Protein AF-A0AA38H0Q1-F1 (afdb_monomer_lite)

Radius of gyration: 14.1 Å; chains: 1; bounding box: 33×24×41 Å

Structure (mmCIF, N/CA/C/O backbone):
data_AF-A0AA38H0Q1-F1
#
_entry.id   AF-A0AA38H0Q1-F1
#
loop_
_atom_site.group_PDB
_atom_site.id
_atom_site.type_symbol
_atom_site.label_atom_id
_atom_site.label_alt_id
_atom_site.label_comp_id
_atom_site.label_asym_id
_atom_site.label_entity_id
_atom_site.label_seq_id
_atom_site.pdbx_PDB_ins_code
_atom_site.Cartn_x
_atom_site.Cartn_y
_atom_site.Cartn_z
_atom_site.occupancy
_atom_site.B_iso_or_equiv
_atom_site.auth_seq_id
_atom_site.auth_comp_id
_atom_site.auth_asym_id
_atom_site.auth_atom_id
_atom_site.pdbx_PDB_model_num
ATOM 1 N N . TYR A 1 1 ? 11.295 -10.433 31.070 1.00 58.59 1 TYR A N 1
ATOM 2 C CA . TYR A 1 1 ? 10.854 -9.350 30.162 1.00 58.59 1 TYR A CA 1
ATOM 3 C C . TYR A 1 1 ? 9.465 -9.700 29.608 1.00 58.59 1 TYR A C 1
ATOM 5 O O . TYR A 1 1 ? 9.346 -10.616 28.803 1.00 58.59 1 TYR A O 1
ATOM 13 N N . LYS A 1 2 ? 8.380 -9.096 30.119 1.00 55.97 2 LYS A N 1
ATOM 14 C CA . LYS A 1 2 ? 6.993 -9.485 29.775 1.00 55.97 2 LYS A CA 1
ATOM 15 C C . LYS A 1 2 ? 6.585 -8.795 28.465 1.00 55.97 2 LYS A C 1
ATOM 17 O O . LYS A 1 2 ? 6.381 -7.584 28.449 1.00 55.97 2 LYS A O 1
ATOM 22 N N .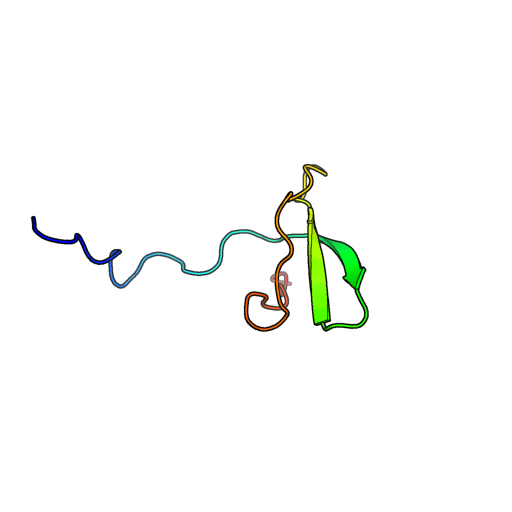 LYS A 1 3 ? 6.490 -9.544 27.359 1.00 63.78 3 LYS A N 1
ATOM 23 C CA . LYS A 1 3 ? 6.038 -9.032 26.050 1.00 63.78 3 LYS A CA 1
ATOM 24 C C . LYS A 1 3 ? 4.597 -8.523 26.206 1.00 63.78 3 LYS A C 1
ATOM 26 O O . LYS A 1 3 ? 3.678 -9.326 26.368 1.00 63.78 3 LYS A O 1
ATOM 31 N N . ARG A 1 4 ? 4.382 -7.201 26.204 1.00 63.88 4 ARG A N 1
ATOM 32 C CA . ARG A 1 4 ? 3.031 -6.620 26.152 1.00 63.88 4 ARG A CA 1
ATOM 33 C C . ARG A 1 4 ? 2.404 -7.047 24.822 1.00 63.88 4 ARG A C 1
ATOM 35 O O . ARG A 1 4 ? 2.758 -6.512 23.776 1.00 63.88 4 ARG A O 1
ATOM 42 N N . ARG A 1 5 ? 1.522 -8.054 24.845 1.00 65.19 5 ARG A N 1
ATOM 43 C CA . ARG A 1 5 ? 0.689 -8.399 23.682 1.00 65.19 5 ARG A CA 1
ATOM 44 C C . ARG A 1 5 ? -0.094 -7.146 23.307 1.00 65.19 5 ARG A C 1
ATOM 46 O O . ARG A 1 5 ? -0.692 -6.525 24.187 1.00 65.19 5 ARG A O 1
ATOM 53 N N . GLN A 1 6 ? -0.052 -6.768 22.031 1.00 68.88 6 GLN A N 1
ATOM 54 C CA . GLN A 1 6 ? -0.875 -5.675 21.525 1.00 68.88 6 GLN A CA 1
ATOM 55 C C . GLN A 1 6 ? -2.326 -5.885 21.981 1.00 68.88 6 GLN A C 1
ATOM 57 O O . GLN A 1 6 ? -2.821 -7.017 21.998 1.00 68.88 6 GLN A O 1
ATOM 62 N N . ARG A 1 7 ? -2.959 -4.809 22.467 1.00 71.19 7 ARG A N 1
ATOM 63 C CA . ARG A 1 7 ? -4.306 -4.841 23.058 1.00 71.19 7 ARG A CA 1
ATOM 64 C C . ARG A 1 7 ? -5.255 -5.521 22.074 1.00 71.19 7 ARG A C 1
ATOM 66 O O . ARG A 1 7 ? -5.325 -5.110 20.922 1.00 71.19 7 ARG A O 1
ATOM 73 N N . LYS A 1 8 ? -5.992 -6.529 22.556 1.00 75.88 8 LYS A N 1
ATOM 74 C CA . LYS A 1 8 ? -6.869 -7.439 21.788 1.00 75.88 8 LYS A CA 1
ATOM 75 C C . LYS A 1 8 ? -7.963 -6.753 20.943 1.00 75.88 8 LYS A C 1
ATOM 77 O O . LYS A 1 8 ? -8.680 -7.440 20.234 1.00 75.88 8 LYS A O 1
ATOM 82 N N . PHE A 1 9 ? -8.072 -5.428 21.014 1.00 78.38 9 PHE A N 1
ATOM 83 C CA . PHE A 1 9 ? -9.118 -4.618 20.393 1.00 78.38 9 PHE A CA 1
ATOM 84 C C . PHE A 1 9 ? -8.576 -3.373 19.675 1.00 78.38 9 PHE A C 1
ATOM 86 O O . PHE A 1 9 ? -9.341 -2.466 19.372 1.00 78.38 9 PHE A O 1
ATOM 93 N N . LEU A 1 10 ? -7.261 -3.276 19.441 1.00 79.06 10 LEU A N 1
ATOM 94 C CA . LEU A 1 10 ? -6.736 -2.198 18.602 1.00 79.06 10 LEU A CA 1
ATOM 95 C C . LEU A 1 10 ? -7.067 -2.471 17.127 1.00 79.06 10 LEU A C 1
ATOM 97 O O . LEU A 1 10 ? -6.990 -3.628 16.700 1.00 79.06 10 LEU A O 1
ATOM 101 N N . PRO A 1 11 ? -7.403 -1.431 16.342 1.00 79.25 11 PRO A N 1
ATOM 102 C CA . PRO A 1 11 ? -7.591 -1.581 14.908 1.00 79.25 11 PRO A CA 1
ATOM 103 C C . PRO A 1 11 ? -6.298 -2.112 14.282 1.00 79.25 11 PRO A C 1
ATOM 105 O O . PRO A 1 11 ? -5.223 -1.539 14.447 1.00 79.25 11 PRO A O 1
ATOM 108 N N . LYS A 1 12 ? -6.406 -3.256 13.600 1.00 81.50 12 LYS A N 1
ATOM 109 C CA . LYS A 1 12 ? -5.270 -3.932 12.953 1.00 81.50 12 LYS A CA 1
ATOM 110 C C . LYS A 1 12 ? -4.929 -3.322 11.591 1.00 81.50 12 LYS A C 1
ATOM 112 O O . LYS A 1 12 ? -3.787 -3.408 11.155 1.00 81.50 12 LYS A O 1
ATOM 117 N N . TRP A 1 13 ? -5.924 -2.726 10.939 1.00 85.94 13 TRP A N 1
ATOM 118 C CA . TRP A 1 13 ? -5.782 -2.043 9.660 1.00 85.94 13 TRP A CA 1
ATOM 119 C C . TRP A 1 13 ? -5.572 -0.558 9.916 1.00 85.94 13 TRP A C 1
ATOM 121 O O . TRP A 1 13 ? -6.359 0.066 10.628 1.00 85.94 13 TRP A O 1
ATOM 131 N N . MET A 1 14 ? -4.489 -0.020 9.370 1.00 82.19 14 MET A N 1
ATOM 132 C CA . MET A 1 14 ? -4.183 1.400 9.444 1.00 82.19 14 MET A CA 1
ATOM 133 C C . MET A 1 14 ? -4.607 2.056 8.149 1.00 82.19 14 MET A C 1
ATOM 135 O O . MET A 1 14 ? -4.186 1.585 7.105 1.00 82.19 14 MET A O 1
ATOM 139 N N . GLY A 1 15 ? -5.389 3.128 8.264 1.00 83.00 15 GLY A N 1
ATOM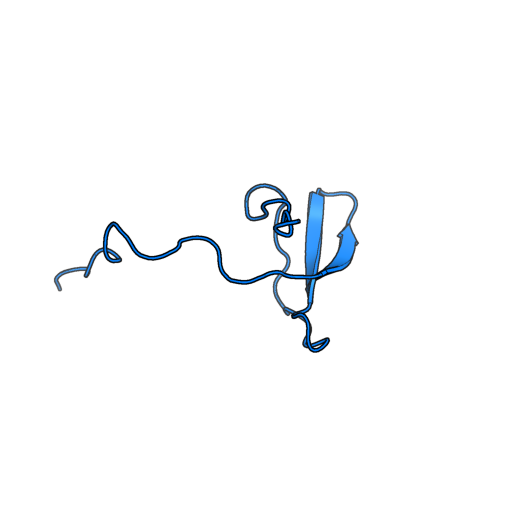 140 C CA . GLY A 1 15 ? -5.671 4.086 7.201 1.00 83.00 15 GLY A CA 1
ATOM 141 C C . GLY A 1 15 ? -6.249 3.531 5.888 1.00 83.00 15 GLY A C 1
ATOM 142 O O . GLY A 1 15 ? -6.254 2.334 5.606 1.00 83.00 15 GLY A O 1
ATOM 143 N N . PRO A 1 16 ? -6.762 4.426 5.046 1.00 89.00 16 PRO A N 1
ATOM 144 C CA . PRO A 1 16 ? -6.784 4.215 3.610 1.00 89.00 16 PRO A CA 1
ATOM 145 C C . PRO A 1 16 ? -5.402 4.534 3.018 1.00 89.00 16 PRO A C 1
ATOM 147 O O . PRO A 1 16 ? -4.792 5.554 3.338 1.00 89.00 16 PRO A O 1
ATOM 150 N N . TYR A 1 17 ? -4.931 3.673 2.122 1.00 91.88 17 TYR A N 1
ATOM 151 C CA . TYR A 1 17 ? -3.738 3.907 1.309 1.00 91.88 17 TYR A CA 1
ATOM 152 C C . TYR A 1 17 ? -4.124 3.907 -0.164 1.00 91.88 17 TYR A C 1
ATOM 154 O O . TYR A 1 17 ? -5.077 3.227 -0.556 1.00 91.88 17 TYR A O 1
ATOM 162 N N . LYS A 1 18 ? -3.360 4.624 -0.984 1.00 92.06 18 LYS A N 1
ATOM 163 C CA . LYS A 1 18 ? -3.430 4.497 -2.440 1.00 92.06 18 LYS A CA 1
ATOM 164 C C . LYS A 1 18 ? -2.308 3.577 -2.914 1.00 92.06 18 LYS A C 1
ATOM 166 O O . LYS A 1 18 ? -1.267 3.448 -2.268 1.00 92.06 18 LYS A O 1
ATOM 171 N N . ILE A 1 19 ? -2.543 2.895 -4.028 1.00 91.44 19 ILE A N 1
ATOM 172 C CA . ILE A 1 19 ? -1.528 2.064 -4.676 1.00 91.44 19 ILE A CA 1
ATOM 173 C C . ILE A 1 19 ? -0.792 2.952 -5.676 1.00 91.44 19 ILE A C 1
ATOM 175 O O . ILE A 1 19 ? -1.391 3.395 -6.650 1.00 91.44 19 ILE A O 1
ATOM 179 N N . ALA A 1 20 ? 0.497 3.174 -5.434 1.00 92.25 20 ALA A N 1
ATOM 180 C CA . ALA A 1 20 ? 1.362 3.961 -6.306 1.00 92.25 20 ALA A CA 1
ATOM 181 C C . ALA A 1 20 ? 1.933 3.107 -7.449 1.00 92.25 20 ALA A C 1
ATOM 183 O O . ALA A 1 20 ? 2.010 3.539 -8.594 1.00 92.25 20 ALA A O 1
ATOM 184 N N . VAL A 1 21 ? 2.356 1.875 -7.134 1.00 91.81 21 VAL A N 1
ATOM 185 C CA . VAL A 1 21 ? 2.967 0.946 -8.099 1.00 91.81 21 VAL A CA 1
ATOM 186 C C . VAL A 1 21 ? 2.480 -0.471 -7.832 1.00 91.81 21 VAL A C 1
ATOM 188 O O . VAL A 1 21 ? 2.496 -0.932 -6.688 1.00 91.81 21 VAL A O 1
ATOM 191 N N . VAL A 1 22 ? 2.099 -1.172 -8.898 1.00 92.25 22 VAL A N 1
ATOM 192 C CA . VAL A 1 22 ? 1.784 -2.605 -8.887 1.00 92.25 22 VAL A CA 1
ATOM 193 C C . VAL A 1 22 ? 2.962 -3.361 -9.488 1.00 92.25 22 VAL A C 1
ATOM 195 O O . VAL A 1 22 ? 3.458 -2.983 -10.546 1.00 92.25 22 VAL A O 1
ATOM 198 N N . HIS A 1 23 ? 3.403 -4.424 -8.825 1.00 89.69 23 HIS A N 1
ATOM 199 C CA . HIS A 1 23 ? 4.432 -5.316 -9.340 1.00 89.69 23 HIS A CA 1
ATOM 200 C C . HIS A 1 23 ? 3.832 -6.696 -9.649 1.00 89.69 23 HIS A C 1
ATOM 202 O O . HIS A 1 23 ? 2.926 -7.161 -8.955 1.00 89.69 23 HIS A O 1
ATOM 208 N N . GLU A 1 24 ? 4.340 -7.369 -10.682 1.00 88.69 24 GLU A N 1
ATOM 209 C CA . GLU A 1 24 ? 3.764 -8.626 -11.196 1.00 88.69 24 GLU A CA 1
ATOM 210 C C . GLU A 1 24 ? 3.840 -9.789 -10.193 1.00 88.69 24 GLU A C 1
ATOM 212 O O . GLU A 1 24 ? 3.034 -10.713 -10.234 1.00 88.69 24 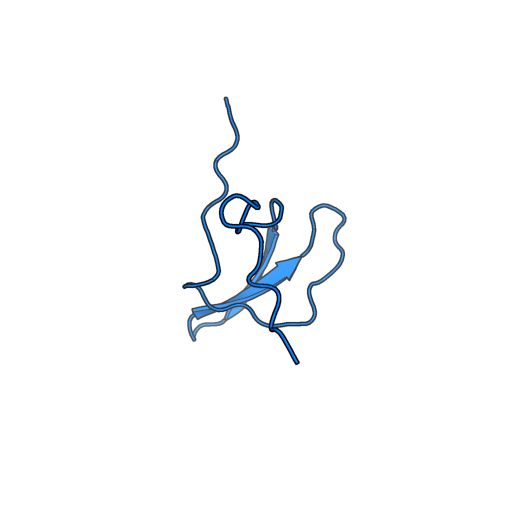GLU A O 1
ATOM 217 N N . ASN A 1 25 ? 4.759 -9.723 -9.227 1.00 88.25 25 ASN A N 1
ATOM 218 C CA . ASN A 1 25 ? 4.893 -10.718 -8.156 1.00 88.25 25 ASN A CA 1
ATOM 219 C C . ASN A 1 25 ? 3.888 -10.532 -6.994 1.00 88.25 25 ASN A C 1
ATOM 221 O O . ASN A 1 25 ? 4.087 -11.100 -5.918 1.00 88.25 25 ASN A O 1
ATOM 225 N N . GLY A 1 26 ? 2.847 -9.710 -7.172 1.00 87.94 26 GLY A N 1
ATOM 226 C CA . GLY A 1 26 ? 1.810 -9.478 -6.162 1.00 87.94 26 GLY A CA 1
ATOM 227 C C . GLY A 1 26 ? 2.258 -8.595 -4.993 1.00 87.94 26 GLY A C 1
ATOM 228 O O . GLY A 1 26 ? 1.667 -8.650 -3.906 1.00 87.94 26 GLY A O 1
ATOM 229 N N . THR A 1 27 ? 3.313 -7.798 -5.185 1.00 93.00 27 THR A N 1
ATOM 230 C CA . THR A 1 27 ? 3.681 -6.725 -4.259 1.00 93.00 27 THR A CA 1
ATOM 231 C C . THR A 1 27 ? 3.262 -5.363 -4.792 1.00 93.00 27 THR A C 1
ATOM 233 O O . THR A 1 27 ? 3.193 -5.110 -5.994 1.00 93.00 27 THR A O 1
ATOM 236 N N . TYR A 1 28 ? 2.978 -4.468 -3.856 1.00 93.12 28 TYR A N 1
ATOM 237 C CA . TYR A 1 28 ? 2.481 -3.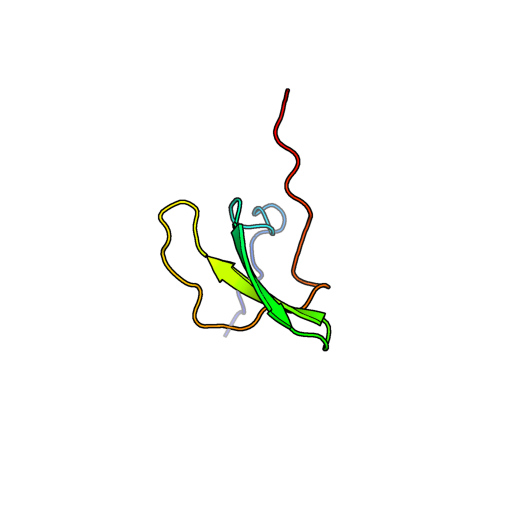133 -4.118 1.00 93.12 28 TYR A CA 1
ATOM 238 C C . TYR A 1 28 ? 3.344 -2.122 -3.382 1.00 93.12 28 TYR A C 1
ATOM 240 O O . TYR A 1 28 ? 3.775 -2.352 -2.243 1.00 93.12 28 TYR A O 1
ATOM 248 N N . ARG A 1 29 ? 3.568 -0.983 -4.027 1.00 93.19 29 ARG A N 1
ATOM 249 C CA . ARG A 1 29 ? 4.069 0.213 -3.366 1.00 93.19 29 ARG A CA 1
ATOM 250 C C . ARG A 1 29 ? 2.875 1.082 -3.023 1.00 93.19 29 ARG A C 1
ATOM 252 O O . ARG A 1 29 ? 2.081 1.411 -3.900 1.00 93.19 29 ARG A O 1
ATOM 259 N N . LEU A 1 30 ? 2.738 1.393 -1.745 1.00 93.06 30 LEU A N 1
ATOM 260 C CA . LEU A 1 30 ? 1.641 2.205 -1.244 1.00 93.06 30 LEU A CA 1
ATOM 261 C C . LEU A 1 30 ? 2.087 3.658 -1.094 1.00 93.06 30 LEU A C 1
ATOM 263 O O . LEU A 1 30 ? 3.267 3.932 -0.877 1.00 93.06 30 LEU A O 1
ATOM 267 N N . GLU A 1 31 ? 1.130 4.564 -1.142 1.00 94.06 31 GLU A N 1
ATOM 268 C CA . GLU A 1 31 ? 1.275 5.957 -0.737 1.00 94.06 31 GLU A CA 1
ATOM 269 C C . GLU A 1 31 ? 0.155 6.307 0.253 1.00 94.06 31 GLU A C 1
ATOM 271 O O . GLU A 1 31 ? -0.960 5.772 0.194 1.00 94.06 31 GLU A O 1
ATOM 276 N N . GLU A 1 32 ? 0.463 7.176 1.209 1.00 92.31 32 GLU A N 1
ATOM 277 C CA . GLU A 1 32 ? -0.554 7.794 2.053 1.00 92.31 32 GLU A CA 1
ATOM 278 C C . GLU A 1 32 ? -1.445 8.721 1.221 1.00 92.31 32 GLU A C 1
ATOM 280 O O . GLU A 1 32 ? -1.096 9.121 0.112 1.00 92.31 32 GLU A O 1
ATOM 285 N N . LEU A 1 33 ? -2.610 9.095 1.756 1.00 89.56 33 LEU A N 1
ATOM 286 C CA . LEU A 1 33 ? -3.538 9.980 1.044 1.00 89.56 33 LEU A CA 1
ATOM 287 C C . LEU A 1 33 ? -2.926 11.334 0.655 1.00 89.56 33 LEU A C 1
ATOM 289 O O . LEU A 1 33 ? -3.352 11.906 -0.349 1.00 89.56 33 LEU A O 1
ATOM 293 N N . ASP A 1 34 ? -1.940 11.788 1.430 1.00 88.69 34 ASP A N 1
ATOM 294 C CA . ASP A 1 34 ? -1.167 13.021 1.236 1.00 88.69 34 ASP A CA 1
ATOM 295 C C . ASP A 1 34 ? -0.085 12.897 0.140 1.00 88.69 34 ASP A C 1
ATOM 297 O O . ASP A 1 34 ? 0.592 13.861 -0.192 1.00 88.69 34 ASP A O 1
ATOM 301 N N . GLY A 1 35 ? 0.096 11.702 -0.437 1.00 89.19 35 GLY A N 1
ATOM 302 C CA . GLY A 1 35 ? 1.122 11.421 -1.445 1.00 89.19 35 GLY A CA 1
ATOM 303 C C . GLY A 1 35 ? 2.470 10.987 -0.862 1.00 89.19 35 GLY A C 1
ATOM 304 O O . GLY A 1 35 ? 3.410 10.728 -1.613 1.00 89.19 35 GLY A O 1
ATOM 305 N N . THR A 1 36 ? 2.585 10.854 0.464 1.00 91.62 36 THR A N 1
ATOM 306 C CA . THR A 1 36 ? 3.801 10.331 1.106 1.00 91.62 36 THR A CA 1
ATOM 307 C C . THR A 1 36 ? 4.009 8.860 0.731 1.00 91.62 36 THR A C 1
ATOM 309 O O . THR A 1 36 ? 3.169 8.017 1.064 1.00 91.62 36 THR A O 1
ATOM 312 N N . PRO A 1 37 ? 5.121 8.495 0.064 1.00 90.88 37 PRO A N 1
ATOM 313 C CA . PRO A 1 37 ? 5.342 7.126 -0.371 1.00 90.88 37 PRO A CA 1
ATOM 314 C C . PRO A 1 37 ? 5.742 6.233 0.803 1.00 90.88 37 PRO A C 1
ATOM 316 O O . PRO A 1 37 ? 6.661 6.531 1.569 1.00 90.88 37 PRO A O 1
ATOM 319 N N . ILE A 1 38 ? 5.128 5.057 0.886 1.00 89.50 38 ILE A N 1
ATOM 320 C CA . ILE A 1 38 ? 5.562 4.006 1.798 1.00 89.50 38 ILE A CA 1
ATOM 321 C C . ILE A 1 38 ? 6.768 3.309 1.166 1.00 89.50 38 ILE A C 1
ATOM 323 O O . ILE A 1 38 ? 6.674 2.640 0.137 1.00 89.50 38 ILE A O 1
ATOM 327 N N . THR A 1 39 ? 7.932 3.454 1.800 1.00 87.62 39 THR A N 1
ATOM 328 C CA . THR A 1 39 ? 9.206 2.894 1.310 1.00 87.62 39 THR A CA 1
ATOM 329 C C . THR A 1 39 ? 9.195 1.367 1.224 1.00 87.62 39 THR A C 1
ATOM 331 O O . THR A 1 39 ? 9.958 0.773 0.466 1.00 87.62 39 THR A O 1
ATOM 334 N N . LYS A 1 40 ? 8.347 0.708 2.018 1.00 90.12 40 LYS A N 1
ATOM 335 C CA . LYS A 1 40 ? 8.266 -0.752 2.076 1.00 90.12 40 LYS A CA 1
ATOM 336 C C . LYS A 1 40 ? 7.293 -1.284 1.033 1.00 90.12 40 LYS A C 1
ATOM 338 O O . LYS A 1 40 ? 6.164 -0.820 0.933 1.00 90.12 40 LYS A O 1
ATOM 343 N N . TRP A 1 41 ? 7.711 -2.343 0.354 1.00 91.31 41 TRP A N 1
ATOM 344 C CA . TRP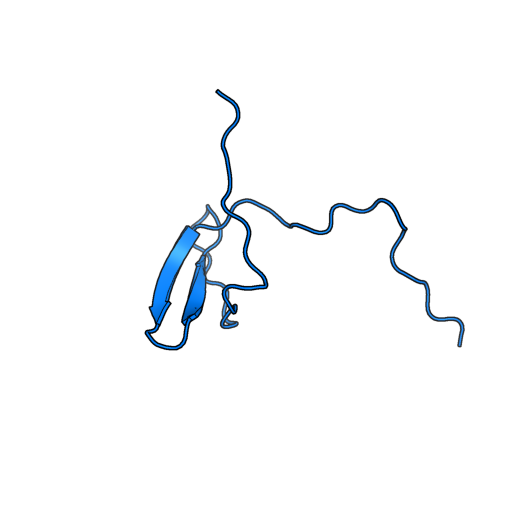 A 1 41 ? 6.826 -3.156 -0.467 1.00 91.31 41 TRP A CA 1
ATOM 345 C C . TRP A 1 41 ? 5.854 -3.941 0.411 1.00 91.31 41 TRP A C 1
ATOM 347 O O . TRP A 1 41 ? 6.250 -4.558 1.407 1.00 91.31 41 TRP A O 1
ATOM 357 N N . VAL A 1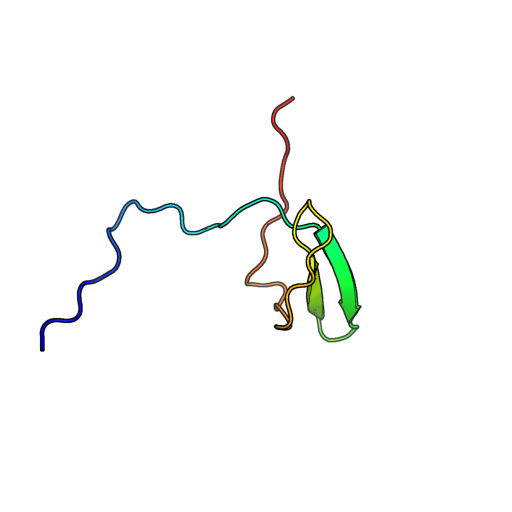 42 ? 4.582 -3.926 0.030 1.00 91.56 42 VAL A N 1
ATOM 358 C CA . VAL A 1 42 ? 3.504 -4.595 0.753 1.00 91.56 42 VAL A CA 1
ATOM 359 C C . VAL A 1 42 ? 2.944 -5.706 -0.122 1.00 91.56 42 VAL A C 1
ATOM 361 O O . VAL A 1 42 ? 2.633 -5.492 -1.285 1.00 91.56 42 VAL A O 1
ATOM 364 N N . ASN A 1 43 ? 2.856 -6.917 0.421 1.00 92.56 43 ASN A N 1
ATOM 365 C CA . ASN A 1 43 ? 2.258 -8.046 -0.286 1.00 92.56 43 ASN A CA 1
ATOM 366 C C . ASN A 1 43 ? 0.725 -7.955 -0.228 1.00 92.56 43 ASN A C 1
ATOM 368 O O . ASN A 1 43 ? 0.192 -7.436 0.754 1.00 92.56 43 ASN A O 1
ATOM 372 N N . HIS A 1 44 ? 0.043 -8.502 -1.233 1.00 90.38 44 HIS A N 1
ATOM 373 C CA . HIS A 1 44 ? -1.417 -8.570 -1.309 1.00 90.38 44 HIS A CA 1
ATOM 374 C C . HIS A 1 44 ? -2.103 -9.025 -0.004 1.00 90.38 44 HIS A C 1
ATOM 376 O O . HIS A 1 44 ? -3.064 -8.395 0.422 1.00 90.38 44 HIS A O 1
ATOM 382 N N . ASP A 1 45 ? -1.574 -10.045 0.683 1.00 91.12 45 ASP A N 1
ATOM 383 C CA . ASP A 1 45 ? -2.151 -10.586 1.935 1.00 91.12 45 ASP A CA 1
ATOM 384 C C . ASP A 1 45 ? -2.218 -9.553 3.082 1.00 91.12 45 ASP A C 1
ATOM 386 O O . ASP A 1 45 ? -3.034 -9.639 4.000 1.00 91.12 45 ASP A O 1
ATOM 390 N N . LYS A 1 46 ? -1.368 -8.524 3.013 1.00 89.44 46 LYS A N 1
ATOM 391 C CA . LYS A 1 46 ? -1.308 -7.427 3.987 1.00 89.44 46 LYS A CA 1
ATOM 392 C C . LYS A 1 46 ? -2.127 -6.212 3.563 1.00 89.44 46 LYS A C 1
ATOM 394 O O . LYS A 1 46 ? -1.963 -5.152 4.166 1.00 89.44 46 LYS A O 1
ATOM 399 N N . LEU A 1 47 ? -2.966 -6.344 2.539 1.00 89.62 47 LEU A N 1
ATOM 400 C CA . LEU A 1 47 ? -3.851 -5.299 2.045 1.00 89.62 47 LEU A CA 1
ATOM 401 C C . LEU A 1 47 ? -5.305 -5.723 2.222 1.00 89.62 47 LEU A C 1
ATOM 403 O O . LEU A 1 47 ? -5.657 -6.898 2.160 1.00 89.62 47 LEU A O 1
ATOM 407 N N . LYS A 1 48 ? -6.166 -4.733 2.428 1.00 89.88 48 LYS A N 1
ATOM 408 C CA . LYS A 1 48 ? -7.612 -4.902 2.405 1.00 89.88 48 LYS A CA 1
ATOM 409 C C . LYS A 1 48 ? -8.189 -3.788 1.549 1.00 89.88 48 LYS A C 1
ATOM 411 O O . LYS A 1 48 ? -7.784 -2.638 1.703 1.00 89.88 48 LYS A O 1
ATOM 416 N N . ILE A 1 49 ? -9.123 -4.131 0.662 1.00 89.31 49 ILE A N 1
ATOM 417 C CA . ILE A 1 49 ? -9.826 -3.144 -0.160 1.00 89.31 49 ILE A CA 1
ATOM 418 C C . ILE A 1 49 ? -10.554 -2.182 0.781 1.00 89.31 49 ILE A C 1
ATOM 420 O O . ILE A 1 49 ? -11.329 -2.606 1.644 1.00 89.31 49 ILE A O 1
ATOM 424 N N . PHE A 1 50 ? -10.255 -0.893 0.642 1.00 88.50 50 PHE A N 1
ATOM 425 C CA . PHE A 1 50 ? -10.928 0.153 1.393 1.00 88.50 50 PHE A CA 1
ATOM 426 C C . PHE A 1 50 ? -12.292 0.413 0.756 1.00 88.50 50 PHE A C 1
ATOM 428 O O . PHE A 1 50 ? -12.370 0.803 -0.406 1.00 88.50 50 PHE A O 1
ATOM 435 N N . GLN A 1 51 ? -13.358 0.182 1.517 1.00 88.12 51 GLN A N 1
ATOM 436 C CA . GLN A 1 51 ? -14.718 0.513 1.113 1.00 88.12 51 GLN A CA 1
ATOM 437 C C . GLN A 1 51 ? -15.106 1.810 1.819 1.00 88.12 51 GLN A C 1
ATOM 439 O O . GLN A 1 51 ? -15.164 1.846 3.050 1.00 88.12 51 GLN A O 1
ATOM 444 N N . ALA A 1 52 ? -15.316 2.876 1.046 1.00 80.94 52 ALA A N 1
ATOM 445 C CA . ALA A 1 52 ? -15.854 4.113 1.590 1.00 80.94 52 ALA A CA 1
ATOM 446 C C . ALA A 1 52 ? -17.303 3.870 2.056 1.00 80.94 52 ALA A C 1
ATOM 448 O O . ALA A 1 52 ? -18.036 3.159 1.360 1.00 80.94 52 ALA A O 1
ATOM 449 N N . PRO A 1 53 ? -17.714 4.398 3.222 1.00 79.94 53 PRO A N 1
ATOM 450 C CA . PRO A 1 53 ? -19.129 4.480 3.553 1.00 79.94 53 PRO A CA 1
ATOM 451 C C . PRO A 1 53 ? -19.810 5.436 2.561 1.00 79.94 53 PRO A C 1
ATOM 453 O O . PRO A 1 53 ? -19.252 6.492 2.259 1.00 79.94 53 PRO A O 1
ATOM 456 N N . GLU A 1 54 ? -20.953 5.005 2.026 1.00 66.44 54 GLU A N 1
ATOM 457 C CA . GLU A 1 54 ? -21.835 5.771 1.127 1.00 66.44 54 GLU A CA 1
ATOM 458 C C . GLU A 1 54 ? -22.398 7.033 1.796 1.00 66.44 54 GLU A C 1
ATOM 460 O O . GLU A 1 54 ? -22.662 6.982 3.023 1.00 66.44 54 GLU A O 1
#

Foldseek 3Di:
DDPPDDPPDPDPDDDDWDFPDDDPVQWTWTAHPVRHTDPDIDHPVNDDDDDDDD

Organism: Taxus chinensis (NCBI:txid29808)

Secondary structure (DSSP, 8-state):
----PPPTTS-SS-S-EEEEEE-TTSEEEEEETTS-EEEEEEEGGG--------

pLDDT: mean 84.87, std 9.76, range [55.97, 94.06]

Sequence (54 aa):
YKKRRQRKFLPKWMGPYKIAVVHENGTYRLEELDGTPITKWVNHDKLKIFQAPE